Protein AF-A0A2N1NBX9-F1 (afdb_monomer_lite)

pLDDT: mean 87.02, std 6.78, range [62.56, 94.25]

Radius of gyration: 11.13 Å; chains: 1; bounding box: 31×20×27 Å

Secondary structure (DSSP, 8-state):
--HHHHHHHHHHHHHHHHTTEEE-TTT-GGGEEEETTTEEEE---TTEEEPP-

Structure (mmCIF, N/CA/C/O backbone):
data_AF-A0A2N1NBX9-F1
#
_entry.id   AF-A0A2N1NBX9-F1
#
loop_
_atom_site.group_PDB
_atom_site.id
_atom_site.type_symbol
_atom_site.label_atom_id
_atom_site.label_alt_id
_atom_site.label_comp_id
_atom_site.label_asym_id
_atom_site.label_entity_id
_atom_site.label_seq_id
_atom_site.pdbx_PDB_ins_code
_atom_site.Cartn_x
_atom_site.Cartn_y
_atom_site.Cartn_z
_atom_site.occupancy
_atom_site.B_iso_or_equiv
_atom_site.auth_seq_id
_atom_site.auth_comp_id
_atom_site.auth_asym_id
_atom_site.auth_atom_id
_atom_site.pdbx_PDB_model_num
ATOM 1 N N . MET A 1 1 ? -4.449 8.077 13.643 1.00 62.91 1 MET A N 1
ATOM 2 C CA . MET A 1 1 ? -4.578 6.866 12.801 1.00 62.91 1 MET A CA 1
ATOM 3 C C . MET A 1 1 ? -4.651 5.663 13.730 1.00 62.91 1 MET A C 1
ATOM 5 O O . MET A 1 1 ? -3.816 5.588 14.623 1.00 62.91 1 MET A O 1
ATOM 9 N N . LYS A 1 2 ? -5.661 4.793 13.610 1.00 84.06 2 LYS A N 1
ATOM 10 C CA . LYS A 1 2 ? -5.776 3.599 14.469 1.00 84.06 2 LYS A CA 1
ATOM 11 C C . LYS A 1 2 ? -4.749 2.545 14.026 1.00 84.06 2 LYS A C 1
ATOM 13 O O . LYS A 1 2 ? -4.503 2.416 12.828 1.00 84.06 2 LYS A O 1
ATOM 18 N N . LEU A 1 3 ? -4.150 1.815 14.970 1.00 88.50 3 LEU A N 1
ATOM 19 C CA . LEU A 1 3 ? -3.051 0.87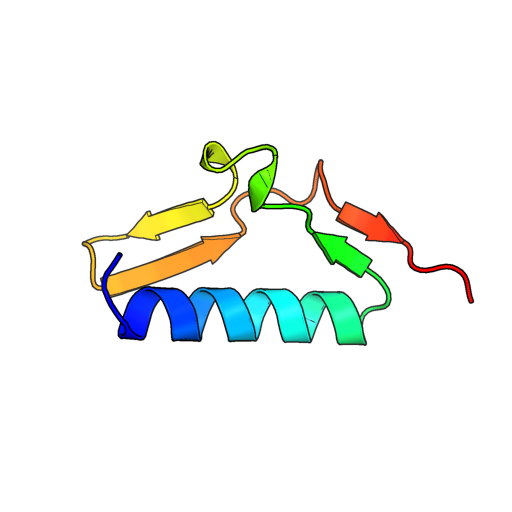4 14.695 1.00 88.50 3 LEU A CA 1
ATOM 20 C C . LEU A 1 3 ? -3.448 -0.218 13.688 1.00 88.50 3 LEU A C 1
ATOM 22 O O . LEU A 1 3 ? -2.659 -0.570 12.819 1.00 88.50 3 LEU A O 1
ATOM 26 N N . HIS A 1 4 ? -4.685 -0.711 13.751 1.00 90.06 4 HIS A N 1
ATOM 27 C CA . HIS A 1 4 ? -5.166 -1.742 12.829 1.00 90.06 4 HIS A CA 1
ATOM 28 C C . HIS A 1 4 ? -5.291 -1.249 11.384 1.00 90.06 4 HIS A C 1
ATOM 30 O O . HIS A 1 4 ? -5.063 -2.020 10.464 1.00 90.06 4 HIS A O 1
ATOM 36 N N . LEU A 1 5 ? -5.584 0.035 11.157 1.00 90.69 5 LEU A N 1
ATOM 37 C CA . LEU A 1 5 ? -5.617 0.601 9.803 1.00 90.69 5 LEU A CA 1
ATOM 38 C C . LEU A 1 5 ? -4.208 0.678 9.202 1.00 90.69 5 LEU A C 1
ATOM 40 O O . LEU A 1 5 ? -4.025 0.450 8.014 1.00 90.69 5 LEU A O 1
ATOM 44 N N . LEU A 1 6 ? -3.190 0.949 10.026 1.00 89.12 6 LEU A N 1
ATOM 45 C CA . LEU A 1 6 ? -1.797 0.890 9.575 1.00 89.12 6 LEU A CA 1
ATOM 46 C C . LEU A 1 6 ? -1.395 -0.525 9.150 1.00 89.12 6 LEU A C 1
ATOM 48 O O . LEU A 1 6 ? -0.628 -0.662 8.200 1.00 89.12 6 LEU A O 1
ATOM 52 N N . LEU A 1 7 ? -1.922 -1.553 9.823 1.00 92.44 7 LEU A N 1
ATOM 53 C CA . LEU A 1 7 ? -1.675 -2.946 9.458 1.00 92.44 7 LEU A CA 1
ATOM 54 C C . LEU A 1 7 ? -2.216 -3.249 8.056 1.00 92.44 7 LEU A C 1
ATOM 56 O O . LEU A 1 7 ? -1.429 -3.647 7.203 1.00 92.44 7 LEU A O 1
ATOM 60 N N . TYR A 1 8 ? -3.492 -2.963 7.783 1.00 92.62 8 TYR A N 1
ATOM 61 C CA . TYR A 1 8 ? -4.083 -3.172 6.452 1.00 92.62 8 TYR A CA 1
ATOM 62 C C . TYR A 1 8 ? -3.318 -2.432 5.350 1.00 92.62 8 TYR A C 1
ATOM 64 O O . TYR A 1 8 ? -2.939 -3.021 4.341 1.00 92.62 8 TYR A O 1
ATOM 72 N N . LEU A 1 9 ? -2.989 -1.157 5.582 1.00 90.81 9 LEU A N 1
ATOM 73 C CA . LEU A 1 9 ? -2.198 -0.383 4.628 1.00 90.81 9 LEU A CA 1
ATOM 74 C C . LEU A 1 9 ? -0.818 -1.012 4.379 1.00 90.81 9 LEU A C 1
ATOM 76 O O . LEU A 1 9 ? -0.331 -1.020 3.251 1.00 90.81 9 LEU A O 1
ATOM 80 N N . SER A 1 10 ? -0.170 -1.532 5.422 1.00 92.06 10 SER A N 1
ATOM 81 C CA . SER A 1 10 ? 1.134 -2.185 5.289 1.00 92.06 10 SER A CA 1
ATOM 82 C C . SER A 1 10 ? 1.064 -3.484 4.483 1.00 92.06 10 SER A C 1
ATOM 84 O O . SER A 1 10 ? 2.001 -3.788 3.743 1.00 92.06 10 SER A O 1
ATOM 86 N N . GLU A 1 11 ? -0.046 -4.220 4.573 1.00 94.19 11 GLU A N 1
ATOM 87 C CA . GLU A 1 11 ? -0.276 -5.442 3.799 1.00 94.19 11 GLU A CA 1
ATOM 88 C C . GLU A 1 11 ? -0.463 -5.130 2.310 1.00 94.19 11 GLU A C 1
ATOM 90 O O . GLU A 1 11 ? 0.2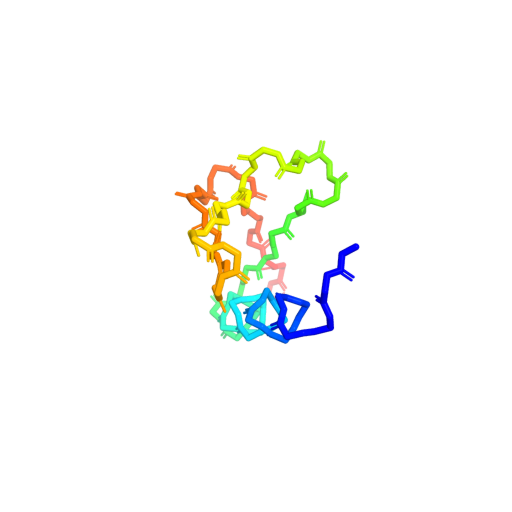13 -5.740 1.478 1.00 94.19 11 GLU A O 1
ATOM 95 N N . ASP A 1 12 ? -1.265 -4.115 1.976 1.00 92.00 12 ASP A N 1
ATOM 96 C CA . ASP A 1 12 ? -1.434 -3.638 0.597 1.00 92.00 12 ASP A CA 1
ATOM 97 C C . ASP A 1 12 ? -0.104 -3.158 -0.006 1.00 92.00 12 ASP A C 1
ATOM 99 O O . ASP A 1 12 ? 0.268 -3.527 -1.125 1.00 92.00 12 ASP A O 1
ATOM 103 N N . LEU A 1 13 ? 0.667 -2.365 0.750 1.00 91.81 13 LEU A N 1
ATOM 104 C CA . LEU A 1 13 ? 1.977 -1.879 0.307 1.00 91.81 13 LEU A CA 1
ATOM 105 C C . LEU A 1 13 ? 2.974 -3.024 0.095 1.00 91.81 13 LEU A C 1
ATOM 107 O O . LEU A 1 13 ? 3.757 -2.986 -0.856 1.00 91.81 13 LEU A O 1
ATOM 111 N N . LY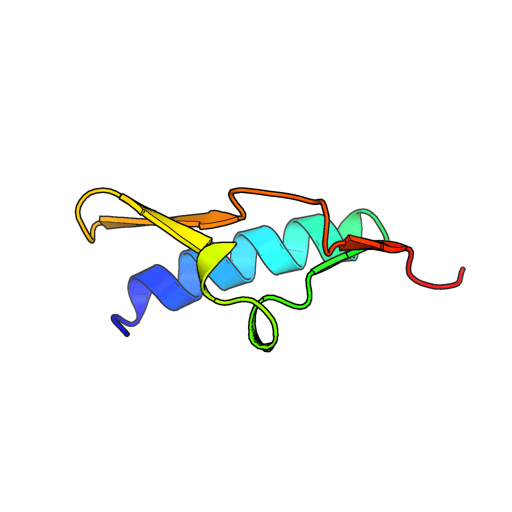S A 1 14 ? 2.939 -4.054 0.947 1.00 94.25 14 LYS A N 1
ATOM 112 C CA . LYS A 1 14 ? 3.762 -5.259 0.792 1.00 94.25 14 LYS A CA 1
ATOM 113 C C . LYS A 1 14 ? 3.379 -6.034 -0.468 1.00 94.25 14 LYS A C 1
ATOM 115 O O . LYS A 1 14 ? 4.270 -6.473 -1.195 1.00 94.25 14 LYS A O 1
ATOM 120 N N . ALA A 1 15 ? 2.085 -6.194 -0.740 1.00 93.62 15 ALA A N 1
ATOM 121 C CA . ALA A 1 15 ? 1.606 -6.869 -1.943 1.00 93.62 15 ALA A CA 1
ATOM 122 C C . ALA A 1 15 ? 2.068 -6.142 -3.216 1.00 93.62 15 ALA A C 1
ATOM 124 O O . ALA A 1 15 ? 2.605 -6.777 -4.124 1.00 93.62 15 ALA A O 1
ATOM 125 N N . LEU A 1 16 ? 1.957 -4.810 -3.245 1.00 92.25 16 LEU A N 1
ATOM 126 C CA . LEU A 1 16 ? 2.453 -3.996 -4.357 1.00 92.25 16 LEU A CA 1
ATOM 127 C C . LEU A 1 16 ? 3.968 -4.105 -4.533 1.00 92.25 16 LEU A C 1
ATOM 129 O O . LEU A 1 16 ? 4.434 -4.307 -5.653 1.00 92.25 16 LEU A O 1
ATOM 133 N N . HIS A 1 17 ? 4.730 -4.036 -3.440 1.00 92.00 17 HIS A N 1
ATOM 134 C CA . HIS A 1 17 ? 6.184 -4.174 -3.491 1.00 92.00 17 HIS A CA 1
ATOM 135 C C . HIS A 1 17 ? 6.603 -5.529 -4.069 1.00 92.00 17 HIS A C 1
ATOM 137 O O . HIS A 1 17 ? 7.476 -5.593 -4.932 1.00 92.00 17 HIS A O 1
ATOM 143 N N . ASN A 1 18 ? 5.944 -6.610 -3.650 1.00 93.94 18 ASN A N 1
ATOM 144 C CA . ASN A 1 18 ? 6.191 -7.950 -4.184 1.00 93.94 18 ASN A CA 1
ATOM 145 C C . ASN A 1 18 ? 5.820 -8.079 -5.669 1.00 93.94 18 ASN A C 1
ATOM 147 O O . ASN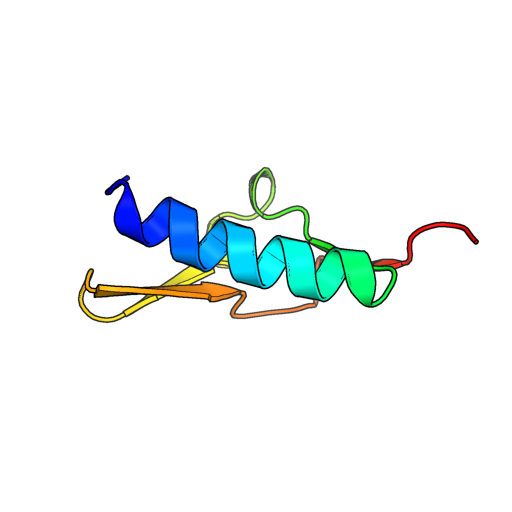 A 1 18 ? 6.416 -8.889 -6.373 1.00 93.94 18 ASN A O 1
ATOM 151 N N . ALA A 1 19 ? 4.870 -7.275 -6.149 1.00 92.75 19 ALA A N 1
ATOM 152 C CA . ALA A 1 19 ? 4.523 -7.170 -7.563 1.00 92.75 19 ALA A CA 1
ATOM 153 C C . ALA A 1 19 ? 5.467 -6.244 -8.359 1.00 92.75 19 ALA A C 1
ATOM 155 O O . ALA A 1 19 ? 5.261 -6.051 -9.554 1.00 92.75 19 ALA A O 1
ATOM 156 N N . GLY A 1 20 ? 6.491 -5.663 -7.722 1.00 93.19 20 GLY A N 1
ATOM 157 C CA . GLY A 1 20 ? 7.438 -4.757 -8.369 1.00 93.19 20 GLY A CA 1
ATOM 158 C C . GLY A 1 20 ? 6.951 -3.312 -8.455 1.00 93.19 20 GLY A C 1
ATOM 159 O O . GLY A 1 20 ? 7.421 -2.569 -9.310 1.00 93.19 20 GLY A O 1
ATOM 160 N N . TYR A 1 21 ? 6.027 -2.886 -7.592 1.00 92.12 21 TYR A N 1
ATOM 161 C CA . TYR A 1 21 ? 5.499 -1.520 -7.567 1.00 92.12 21 TYR A CA 1
ATOM 162 C C . TYR A 1 21 ? 5.659 -0.861 -6.196 1.00 92.12 21 TYR A C 1
ATOM 164 O O . TYR A 1 21 ? 5.601 -1.503 -5.153 1.00 92.12 21 TYR A O 1
ATOM 172 N N . VAL A 1 22 ? 5.790 0.463 -6.178 1.00 90.56 22 VAL A N 1
ATOM 173 C CA . VAL A 1 22 ? 5.724 1.275 -4.957 1.00 90.56 22 VAL A CA 1
ATOM 174 C C . VAL A 1 22 ? 4.602 2.286 -5.082 1.00 90.56 22 VAL A C 1
ATOM 176 O O . VAL A 1 22 ? 4.564 3.055 -6.041 1.00 90.56 22 VAL A O 1
ATOM 179 N N . HIS A 1 23 ? 3.742 2.341 -4.068 1.00 88.75 23 HIS A N 1
ATOM 180 C CA . HIS A 1 23 ? 2.673 3.324 -3.961 1.00 88.75 23 HIS A CA 1
ATOM 181 C C . HIS A 1 23 ? 3.034 4.417 -2.946 1.00 88.75 23 HIS A C 1
ATOM 183 O O . HIS A 1 23 ? 3.258 4.157 -1.761 1.00 88.75 23 HIS A O 1
ATOM 189 N N . ARG A 1 24 ? 3.114 5.670 -3.405 1.00 83.19 24 ARG A N 1
ATOM 190 C CA . ARG A 1 24 ? 3.568 6.819 -2.596 1.00 83.19 24 ARG A CA 1
ATOM 191 C C . ARG A 1 24 ? 2.410 7.497 -1.863 1.00 83.19 24 ARG A C 1
ATOM 193 O O . ARG A 1 24 ? 2.198 8.699 -2.010 1.00 83.19 24 ARG A O 1
ATOM 200 N N . TYR A 1 25 ? 1.699 6.733 -1.034 1.00 80.00 25 TYR A N 1
ATOM 201 C CA . TYR A 1 25 ? 0.493 7.192 -0.326 1.00 80.00 25 TYR A CA 1
ATOM 202 C C . TYR A 1 25 ? 0.698 8.490 0.482 1.00 80.00 25 TYR A C 1
ATOM 204 O O . TYR A 1 25 ? -0.218 9.296 0.607 1.00 80.00 25 TYR A O 1
ATOM 212 N N . TYR A 1 26 ? 1.911 8.741 0.989 1.00 77.50 26 TYR A N 1
ATOM 213 C CA . TYR A 1 26 ? 2.250 9.952 1.748 1.00 77.50 26 TYR A CA 1
ATOM 214 C C . TYR A 1 26 ? 2.166 11.251 0.926 1.00 77.50 26 TYR A C 1
ATOM 216 O O . TYR A 1 26 ? 2.067 12.327 1.508 1.00 77.50 26 TYR A O 1
ATOM 224 N N . LYS A 1 27 ? 2.217 11.174 -0.412 1.00 81.81 27 LYS A N 1
ATOM 225 C CA . LYS A 1 27 ? 2.038 12.338 -1.296 1.00 81.81 27 LYS A CA 1
ATOM 226 C C . LYS A 1 27 ? 0.570 12.654 -1.560 1.00 81.81 27 LYS A C 1
ATOM 228 O O . LYS A 1 27 ? 0.227 13.818 -1.733 1.00 81.81 27 LYS A O 1
ATOM 233 N N . HIS A 1 28 ? -0.276 11.628 -1.560 1.00 76.62 28 HIS A N 1
ATOM 234 C CA . HIS A 1 28 ? -1.701 11.736 -1.850 1.00 76.62 28 HIS A CA 1
ATOM 235 C C . HIS A 1 28 ? -2.491 10.888 -0.854 1.00 76.62 28 HIS A C 1
ATOM 237 O O . HIS A 1 28 ? -2.927 9.794 -1.202 1.00 76.62 28 HIS A O 1
ATOM 243 N N . PRO A 1 29 ? -2.698 11.362 0.388 1.00 79.88 29 PRO A N 1
ATOM 244 C CA . PRO A 1 29 ? -3.420 10.594 1.404 1.00 79.88 29 PRO A CA 1
ATOM 245 C C . PRO A 1 29 ? -4.844 10.200 0.982 1.00 79.88 29 PRO A C 1
ATOM 247 O O . PRO A 1 29 ? -5.363 9.201 1.465 1.00 79.88 29 PRO A O 1
ATOM 250 N N . SER A 1 30 ? -5.444 10.941 0.042 1.00 83.38 30 SER A N 1
ATOM 251 C CA . SER A 1 30 ? -6.741 10.637 -0.577 1.00 83.38 30 SER A CA 1
ATOM 252 C C . SER A 1 30 ? -6.761 9.353 -1.410 1.00 83.38 30 SER A C 1
ATOM 254 O O . SER A 1 30 ? -7.831 8.920 -1.798 1.00 83.38 30 SER A O 1
ATOM 256 N N . SER A 1 31 ? -5.606 8.752 -1.705 1.00 86.38 31 SER A N 1
ATOM 257 C CA . SER A 1 31 ? -5.517 7.444 -2.373 1.00 86.38 31 SER A CA 1
ATOM 258 C C . SER A 1 31 ? -5.812 6.263 -1.442 1.00 86.38 31 SER A C 1
ATOM 260 O O . SER A 1 31 ? -5.838 5.123 -1.901 1.00 86.38 31 SER A O 1
ATOM 262 N N . ILE A 1 32 ? -5.999 6.513 -0.140 1.00 89.31 32 ILE A N 1
ATOM 263 C CA . ILE A 1 32 ? -6.332 5.493 0.854 1.00 89.31 32 ILE A CA 1
ATOM 264 C C . ILE A 1 32 ? -7.808 5.615 1.222 1.00 89.31 32 ILE A C 1
ATOM 266 O O . ILE A 1 32 ? -8.221 6.586 1.859 1.00 89.31 32 ILE A O 1
ATOM 270 N N . LEU A 1 33 ? -8.587 4.593 0.883 1.00 91.88 33 LEU A N 1
ATOM 271 C CA . LEU A 1 33 ? -9.980 4.480 1.287 1.00 91.88 33 LEU A CA 1
ATOM 272 C C . LEU A 1 33 ? -10.049 3.860 2.683 1.00 91.88 33 LEU A C 1
ATOM 274 O O . LEU A 1 33 ? -9.511 2.779 2.912 1.00 91.88 33 LEU A O 1
ATOM 278 N N . VAL A 1 34 ? -10.736 4.517 3.616 1.00 90.81 34 VAL A N 1
ATOM 279 C CA . VAL A 1 34 ? -11.026 3.975 4.952 1.00 90.81 34 VAL 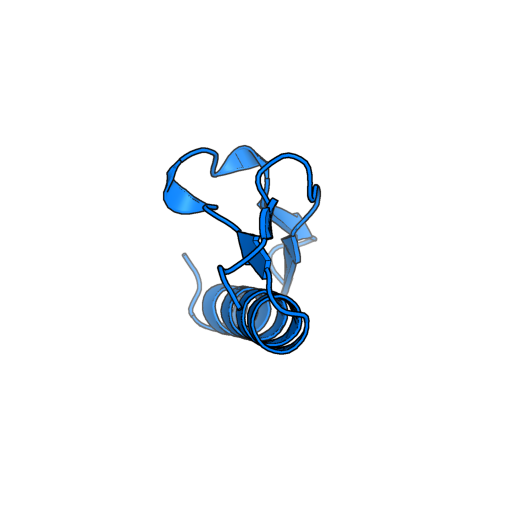A CA 1
ATOM 280 C C . VAL A 1 34 ? -12.510 3.640 5.024 1.00 90.81 34 VAL A C 1
ATOM 282 O O . VAL A 1 34 ? -13.348 4.528 4.891 1.00 90.81 34 VAL A O 1
ATOM 285 N N . VAL A 1 35 ? -12.845 2.373 5.268 1.00 89.44 35 VAL A N 1
ATOM 286 C CA . VAL A 1 35 ? -14.238 1.909 5.306 1.00 89.44 35 VAL A CA 1
ATOM 287 C C . VAL A 1 35 ? -14.647 1.618 6.743 1.00 89.44 35 VAL A C 1
ATOM 289 O O . VAL A 1 35 ? -14.039 0.784 7.419 1.00 89.44 35 VAL A O 1
ATOM 292 N N . ASN A 1 36 ? -15.688 2.315 7.215 1.00 87.69 36 ASN A N 1
ATOM 293 C CA . ASN A 1 36 ? -16.295 2.133 8.542 1.00 87.69 36 ASN A CA 1
ATOM 294 C C . ASN A 1 36 ? -15.277 2.114 9.701 1.00 87.69 36 ASN A C 1
ATOM 296 O O . ASN A 1 36 ? -15.451 1.383 10.674 1.00 87.69 36 ASN A O 1
ATOM 300 N N . GLU A 1 37 ? -14.160 2.838 9.559 1.00 85.94 37 GLU A N 1
ATOM 301 C CA . GLU A 1 37 ? -13.008 2.822 10.479 1.00 85.94 37 GLU A CA 1
ATOM 302 C C . GLU A 1 37 ? -12.451 1.423 10.824 1.00 85.94 37 GLU A C 1
ATOM 304 O O . GLU A 1 37 ? -11.703 1.267 11.797 1.00 85.94 37 GLU A O 1
ATOM 309 N N . SER A 1 38 ? -12.816 0.405 10.046 1.00 87.94 38 SER A N 1
ATOM 310 C CA . SER A 1 38 ? -12.577 -1.010 10.339 1.00 87.94 38 SER A CA 1
ATOM 311 C C . SER A 1 38 ? -11.402 -1.557 9.537 1.00 87.94 38 SER A C 1
ATOM 313 O O . SER A 1 38 ? -10.589 -2.304 10.073 1.00 87.94 38 SER A O 1
ATOM 315 N N . TYR A 1 39 ? -11.269 -1.131 8.283 1.00 89.00 39 TYR A N 1
ATOM 316 C CA . TYR A 1 39 ? -10.129 -1.437 7.426 1.00 89.00 39 TYR A CA 1
ATOM 317 C C . TYR A 1 39 ? -9.841 -0.256 6.497 1.00 89.00 39 TYR A C 1
ATOM 319 O O . TYR A 1 39 ? -10.653 0.669 6.365 1.00 89.00 39 TYR A O 1
ATOM 327 N N . CYS A 1 40 ? -8.671 -0.273 5.871 1.00 91.56 40 CYS A N 1
ATOM 328 C CA . CYS A 1 40 ? -8.361 0.623 4.771 1.00 91.56 40 CYS A CA 1
ATOM 329 C C . CYS A 1 40 ? -7.743 -0.148 3.611 1.00 91.56 40 CYS A C 1
ATOM 331 O O . CYS A 1 40 ? -7.249 -1.255 3.803 1.00 91.56 40 CYS A O 1
ATOM 333 N N . ALA A 1 41 ? -7.811 0.439 2.424 1.00 91.12 41 ALA A N 1
ATOM 334 C CA . ALA A 1 41 ? -7.228 -0.117 1.217 1.00 91.12 41 ALA A CA 1
ATOM 335 C C . ALA A 1 41 ? -6.688 1.000 0.320 1.00 91.12 41 ALA A C 1
ATOM 337 O O . ALA A 1 41 ? -7.131 2.151 0.407 1.00 91.12 41 ALA A O 1
ATOM 338 N N . ILE A 1 42 ? -5.752 0.659 -0.559 1.00 90.56 42 ILE A N 1
ATOM 339 C CA . ILE A 1 42 ? -5.333 1.547 -1.646 1.00 90.56 42 ILE A CA 1
ATOM 340 C C . ILE A 1 42 ? -6.458 1.602 -2.690 1.00 90.56 42 ILE A C 1
ATOM 342 O O . ILE A 1 42 ? -6.761 0.612 -3.348 1.00 90.56 42 ILE A O 1
ATOM 346 N N . GLU A 1 43 ? -7.089 2.767 -2.836 1.00 87.81 43 GLU A N 1
ATOM 347 C CA . GLU A 1 43 ? -8.236 2.981 -3.729 1.00 87.81 43 GLU A CA 1
ATOM 348 C C . GLU A 1 43 ? -7.817 3.102 -5.198 1.00 87.81 43 GLU A C 1
ATOM 350 O O . GLU A 1 43 ? -8.554 2.723 -6.106 1.00 87.81 43 GLU A O 1
ATOM 355 N N . THR A 1 44 ? -6.623 3.642 -5.444 1.00 83.69 44 THR A N 1
ATOM 356 C CA . THR A 1 44 ? -6.133 3.929 -6.792 1.00 83.69 44 THR A CA 1
ATOM 357 C C . THR A 1 44 ? -4.661 3.590 -6.949 1.00 83.69 44 THR A C 1
ATOM 359 O O . THR A 1 44 ? -3.843 3.873 -6.081 1.00 83.69 44 THR A O 1
ATOM 362 N N . PHE A 1 45 ? -4.309 3.029 -8.106 1.00 83.25 45 PHE A N 1
ATOM 363 C CA . PHE A 1 45 ? -2.929 2.716 -8.479 1.00 83.25 45 PHE A CA 1
ATOM 364 C C . PHE A 1 45 ? -2.291 3.781 -9.379 1.00 83.25 45 PHE A C 1
ATOM 366 O O . PHE A 1 45 ? -1.189 3.569 -9.877 1.00 83.25 45 PHE A O 1
ATOM 373 N N . LEU A 1 46 ? -2.949 4.929 -9.592 1.00 79.06 46 LEU A N 1
ATOM 374 C CA . LEU A 1 46 ? -2.416 6.028 -10.417 1.00 79.06 46 LEU A CA 1
ATOM 375 C C . LEU A 1 46 ? -1.030 6.503 -9.946 1.00 79.06 46 LEU A C 1
ATOM 377 O O . LEU A 1 46 ? -0.198 6.895 -10.758 1.00 79.06 46 LEU A O 1
ATOM 381 N N . GLU A 1 47 ? -0.763 6.408 -8.643 1.00 79.44 47 GLU A N 1
ATOM 382 C CA . GLU A 1 47 ? 0.502 6.816 -8.021 1.00 79.44 47 GLU A CA 1
ATOM 383 C C . GLU A 1 47 ? 1.515 5.669 -7.866 1.00 79.44 47 GLU A C 1
ATOM 385 O O . GLU A 1 47 ? 2.587 5.850 -7.269 1.00 79.44 47 GLU A O 1
ATOM 390 N N . CYS A 1 48 ? 1.201 4.477 -8.382 1.00 86.38 48 CYS A N 1
ATOM 391 C CA . CYS A 1 48 ? 2.136 3.361 -8.393 1.00 86.38 48 CYS A CA 1
ATOM 392 C C . CYS A 1 48 ? 3.268 3.625 -9.385 1.00 86.38 48 CYS A C 1
ATOM 394 O O . CYS A 1 48 ? 3.056 3.952 -10.551 1.00 86.38 48 CYS A O 1
ATOM 396 N N . LYS A 1 49 ? 4.501 3.416 -8.929 1.00 88.94 49 LYS A N 1
ATOM 397 C CA . LYS A 1 49 ? 5.684 3.407 -9.789 1.00 88.94 49 LYS A CA 1
ATOM 398 C C . LYS A 1 49 ? 6.266 2.013 -9.821 1.00 88.94 49 LYS A C 1
ATOM 400 O O . LYS A 1 49 ? 6.455 1.424 -8.760 1.00 88.94 49 LYS A O 1
ATOM 405 N N . ALA A 1 50 ? 6.571 1.518 -11.016 1.00 89.94 50 ALA A N 1
ATOM 406 C CA . ALA A 1 50 ? 7.360 0.305 -11.155 1.00 89.94 50 ALA A CA 1
ATOM 407 C C . ALA A 1 50 ? 8.731 0.515 -10.492 1.00 89.94 50 ALA A C 1
ATOM 409 O O . ALA A 1 50 ? 9.361 1.566 -10.656 1.00 89.94 50 ALA A O 1
ATOM 410 N N . LEU A 1 51 ? 9.159 -0.469 -9.712 1.00 84.31 51 LEU A N 1
ATOM 411 C CA . LEU A 1 51 ? 10.516 -0.563 -9.208 1.00 84.31 51 LEU A CA 1
ATOM 412 C C . LEU A 1 51 ? 11.444 -0.885 -10.385 1.00 84.31 51 LEU A C 1
ATOM 414 O O . LEU A 1 51 ? 11.073 -1.690 -11.242 1.00 84.31 51 LEU A O 1
ATOM 418 N N . PRO A 1 52 ? 12.624 -0.250 -10.467 1.00 78.00 52 PRO A N 1
ATOM 419 C CA . PRO A 1 52 ? 13.631 -0.682 -11.422 1.00 78.00 52 PRO A CA 1
ATOM 420 C C . PRO A 1 52 ? 14.011 -2.138 -11.116 1.00 78.00 52 PRO A C 1
ATOM 422 O O . PRO A 1 52 ? 14.190 -2.487 -9.947 1.00 78.00 52 PRO A O 1
ATOM 425 N N . LEU A 1 53 ? 14.066 -2.958 -12.172 1.00 62.56 53 LEU A N 1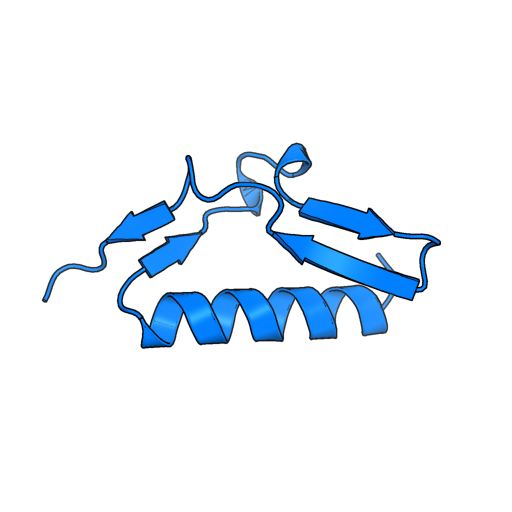
ATOM 426 C CA . LEU A 1 53 ? 14.570 -4.334 -12.135 1.00 62.56 53 LEU A CA 1
ATOM 427 C C . LEU A 1 53 ? 16.049 -4.367 -11.734 1.00 62.56 53 LEU A C 1
ATOM 429 O O . LEU A 1 53 ? 16.794 -3.466 -12.189 1.00 62.56 53 LEU A O 1
#

Foldseek 3Di:
DDPQQVVQAVVQQVVQVVVQKGAPCVVPVVQWDQDPVRYIHRNDCPRIDGHDD

Sequence (53 aa):
MKLHLLLYLSEDLKALHNAGYVHRYYKHPSSILVVNESYCAIETFLECKALPL

Organism: NCBI:txid588596